Protein AF-A0A936YNU7-F1 (afdb_monomer_lite)

Foldseek 3Di:
DDPLPAAEAADDPPPDDAQAKEWEWDDDDPDIWIWIWGHHPDPPDTHIPPPDTHHLLVRVLVNCVVCVVPRNGHYHYHYDPPDDDDPVSPPVSPD

pLDDT: mean 84.36, std 14.2, range [37.75, 95.69]

Organism: NCBI:txid2801340

Radius of gyration: 12.99 Å; chains: 1; bounding box: 36×23×37 Å

Sequence (95 aa):
MEAHVRRLLNYEQHHTPVGSMVVRFYHSGDQIRCYVRQTLADETGDKIFPGEGLDPEVALRLAANRLQDHPDQPIYIELSEGIQWNPDWVEDTAT

Secondary structure (DSSP, 8-state):
-----PPEEE--TTTSPTT-EEEEEEEETTEEEEEEEEPPSSTT--EEEEEEEE-HHHHHHHHHHHTTT-TTSPEEEEEPTTPPP-THHHHGGG-

Structure (mmCIF, N/CA/C/O backbone):
data_AF-A0A936YNU7-F1
#
_entry.id   AF-A0A936YNU7-F1
#
loop_
_atom_site.group_PDB
_atom_site.id
_atom_site.type_symbol
_atom_site.label_atom_id
_atom_site.label_alt_id
_atom_site.label_comp_id
_atom_site.label_asym_id
_atom_site.label_entity_id
_atom_site.label_seq_id
_atom_site.pdbx_PDB_ins_code
_atom_site.Cartn_x
_atom_site.Cartn_y
_atom_site.Cartn_z
_atom_site.occupancy
_atom_site.B_iso_or_equiv
_atom_site.auth_seq_id
_atom_site.auth_comp_id
_atom_site.auth_asym_id
_atom_site.auth_atom_id
_atom_site.pdbx_PDB_model_num
ATOM 1 N N . MET A 1 1 ? -13.568 -8.305 -22.851 1.00 40.25 1 MET A N 1
ATOM 2 C CA . MET A 1 1 ? -12.346 -7.743 -22.247 1.00 40.25 1 MET A CA 1
ATOM 3 C C . MET A 1 1 ? -12.170 -8.472 -20.935 1.00 40.25 1 MET A C 1
ATOM 5 O O . MET A 1 1 ? -13.054 -8.359 -20.098 1.00 40.25 1 MET A O 1
ATOM 9 N N . GLU A 1 2 ? -11.157 -9.327 -20.809 1.00 40.12 2 GLU A N 1
ATOM 10 C CA . GLU A 1 2 ? -10.909 -10.025 -19.545 1.00 40.12 2 GLU A CA 1
ATOM 11 C C . GLU A 1 2 ? -10.437 -8.999 -18.519 1.00 40.12 2 GLU A C 1
ATOM 13 O O . GLU A 1 2 ? -9.400 -8.359 -18.711 1.00 40.12 2 GLU A O 1
ATOM 18 N N . ALA A 1 3 ? -11.222 -8.806 -17.459 1.00 51.00 3 ALA A N 1
ATOM 19 C CA . ALA A 1 3 ? -10.757 -8.092 -16.285 1.00 51.00 3 ALA A CA 1
ATOM 20 C C . ALA A 1 3 ? -9.574 -8.893 -15.732 1.00 51.00 3 ALA A C 1
ATOM 22 O O . ALA A 1 3 ? -9.758 -9.975 -15.178 1.00 51.00 3 ALA A O 1
ATOM 23 N N . HIS A 1 4 ? -8.352 -8.410 -15.950 1.00 55.47 4 HIS A N 1
ATOM 24 C CA . HIS A 1 4 ? -7.186 -8.993 -15.306 1.00 55.47 4 HIS A CA 1
ATOM 25 C C . HIS A 1 4 ? -7.344 -8.758 -13.808 1.00 55.47 4 HIS A C 1
ATOM 27 O O . HIS A 1 4 ? -7.148 -7.644 -13.322 1.00 55.47 4 HIS A O 1
ATOM 33 N N . VAL A 1 5 ? -7.740 -9.806 -13.083 1.00 64.31 5 VAL A N 1
ATOM 34 C CA . VAL A 1 5 ? -7.733 -9.788 -11.623 1.00 64.31 5 VAL A CA 1
ATOM 35 C C . VAL A 1 5 ? -6.286 -9.584 -11.209 1.00 64.31 5 VAL A C 1
ATOM 37 O O . VAL A 1 5 ? -5.422 -10.436 -11.431 1.00 64.31 5 VAL A O 1
ATOM 40 N N . ARG A 1 6 ? -6.002 -8.406 -10.662 1.00 78.81 6 ARG A N 1
ATOM 41 C CA . ARG A 1 6 ? -4.645 -8.049 -10.288 1.00 78.81 6 ARG A CA 1
ATOM 42 C C . ARG A 1 6 ? -4.229 -8.848 -9.062 1.00 78.81 6 ARG A C 1
ATOM 44 O O . ARG A 1 6 ? -4.973 -8.948 -8.091 1.00 78.81 6 ARG A O 1
ATOM 51 N N . ARG A 1 7 ? -3.025 -9.416 -9.102 1.00 88.38 7 ARG A N 1
ATOM 52 C CA . ARG A 1 7 ? -2.480 -10.180 -7.976 1.00 88.38 7 ARG A CA 1
ATOM 53 C C . ARG A 1 7 ? -2.107 -9.231 -6.839 1.00 88.38 7 ARG A C 1
ATOM 55 O O . ARG A 1 7 ? -1.352 -8.284 -7.058 1.00 88.38 7 ARG A O 1
ATOM 62 N N . LEU A 1 8 ? -2.615 -9.519 -5.645 1.00 90.56 8 LEU A N 1
ATOM 63 C CA . LEU A 1 8 ? -2.215 -8.873 -4.399 1.00 90.56 8 LEU A CA 1
ATOM 64 C C . LEU A 1 8 ? -1.294 -9.827 -3.640 1.00 90.56 8 LEU A C 1
ATOM 66 O O . LEU A 1 8 ? -1.642 -10.992 -3.450 1.00 90.56 8 LEU A O 1
ATOM 70 N N . LEU A 1 9 ? -0.116 -9.352 -3.248 1.00 92.50 9 LEU A N 1
ATOM 71 C CA . LEU A 1 9 ? 0.874 -10.129 -2.499 1.00 92.50 9 LEU A CA 1
ATOM 72 C C . LEU A 1 9 ? 1.221 -9.415 -1.198 1.00 92.50 9 LEU A C 1
ATOM 74 O O . LEU A 1 9 ? 1.148 -8.194 -1.128 1.00 92.50 9 LEU A O 1
ATOM 78 N N . ASN A 1 10 ? 1.646 -10.154 -0.178 1.00 93.06 10 ASN A N 1
ATOM 79 C CA . ASN A 1 10 ? 2.170 -9.531 1.034 1.00 93.06 10 ASN A CA 1
ATOM 80 C C . ASN A 1 10 ? 3.518 -8.872 0.733 1.00 93.06 10 ASN A C 1
ATOM 82 O O . ASN A 1 10 ? 4.368 -9.456 0.061 1.00 93.06 10 ASN A O 1
ATOM 86 N N . TYR A 1 11 ? 3.706 -7.656 1.231 1.00 90.88 11 TYR A N 1
ATOM 87 C CA . TYR A 1 11 ? 4.995 -6.989 1.200 1.00 90.88 11 TYR A CA 1
ATOM 88 C C . TYR A 1 11 ? 5.961 -7.656 2.179 1.00 90.88 11 TYR A C 1
ATOM 90 O O . TYR A 1 11 ? 5.645 -7.850 3.352 1.00 90.88 11 TYR A O 1
ATOM 98 N N . GLU A 1 12 ? 7.172 -7.920 1.703 1.00 87.19 12 GLU A N 1
ATOM 99 C CA . GLU A 1 12 ? 8.292 -8.378 2.518 1.00 87.19 12 GLU A CA 1
ATOM 100 C C . GLU A 1 12 ? 9.527 -7.533 2.195 1.00 87.19 12 GLU A C 1
ATOM 102 O O . GLU A 1 12 ? 9.955 -7.473 1.039 1.00 87.19 12 GLU A O 1
ATOM 107 N N . GLN A 1 13 ? 10.120 -6.894 3.211 1.00 79.12 13 GLN A N 1
ATOM 108 C CA . GLN A 1 13 ? 11.170 -5.877 3.042 1.00 79.12 13 GLN A CA 1
ATOM 109 C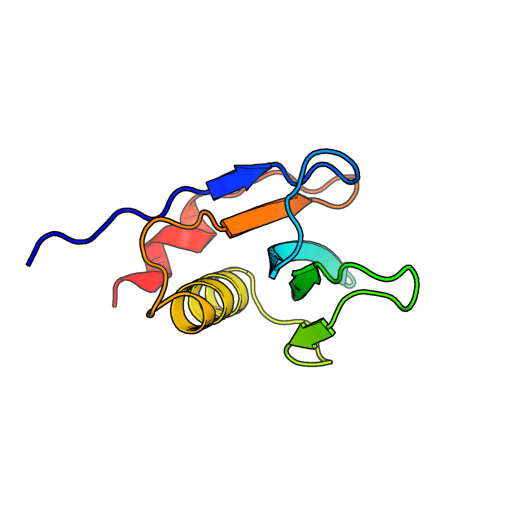 C . GLN A 1 13 ? 12.371 -6.330 2.198 1.00 79.12 13 GLN A C 1
ATOM 111 O O . GLN A 1 13 ? 12.947 -5.516 1.487 1.00 79.12 13 GLN A O 1
ATOM 116 N N . HIS A 1 14 ? 12.729 -7.614 2.246 1.00 80.31 14 HIS A N 1
ATOM 117 C CA . HIS A 1 14 ? 13.904 -8.149 1.550 1.00 80.31 14 HIS A CA 1
ATOM 118 C C . HIS A 1 14 ? 13.567 -9.055 0.355 1.00 80.31 14 HIS A C 1
ATOM 120 O O . HIS A 1 14 ? 14.478 -9.495 -0.342 1.00 80.31 14 HIS A O 1
ATOM 126 N N . HIS A 1 15 ? 12.285 -9.338 0.101 1.00 84.81 15 HIS A N 1
ATOM 127 C CA . HIS A 1 15 ? 11.851 -10.164 -1.036 1.00 84.81 15 HIS A CA 1
ATOM 128 C C . HIS A 1 15 ? 11.047 -9.391 -2.080 1.00 84.81 15 HIS A C 1
ATOM 130 O O . HIS A 1 15 ? 10.815 -9.901 -3.174 1.00 84.81 15 HIS A O 1
ATOM 136 N N . THR A 1 16 ? 10.635 -8.161 -1.773 1.00 87.81 16 THR A N 1
ATOM 137 C CA . THR A 1 16 ? 9.896 -7.326 -2.719 1.00 87.81 16 THR A CA 1
ATOM 138 C C . THR A 1 16 ? 10.866 -6.732 -3.748 1.00 87.81 16 THR A C 1
ATOM 140 O O . THR A 1 16 ? 11.775 -5.998 -3.359 1.00 87.81 16 THR A O 1
ATOM 143 N N . PRO A 1 17 ? 10.701 -7.004 -5.058 1.00 89.62 17 PRO A N 1
ATOM 144 C CA . PRO A 1 17 ? 11.588 -6.474 -6.090 1.00 89.62 17 PRO A CA 1
ATOM 145 C C . PRO A 1 17 ? 11.597 -4.943 -6.130 1.00 89.62 17 PRO A C 1
ATOM 147 O O . PRO A 1 17 ? 10.579 -4.301 -5.862 1.00 89.62 17 PRO A O 1
ATOM 150 N N . VAL A 1 18 ? 12.719 -4.355 -6.544 1.00 89.81 18 VAL A N 1
ATOM 151 C CA . VAL A 1 18 ? 12.817 -2.919 -6.856 1.00 89.81 18 VAL A CA 1
ATOM 152 C C . VAL A 1 18 ? 11.840 -2.543 -7.973 1.00 89.81 18 VAL A C 1
ATOM 154 O O . VAL A 1 18 ? 11.653 -3.293 -8.929 1.00 89.81 18 VAL A O 1
ATOM 157 N N . GLY A 1 19 ? 11.228 -1.366 -7.858 1.00 89.50 19 GLY A N 1
ATOM 158 C CA . GLY A 1 19 ? 10.236 -0.844 -8.792 1.00 89.50 19 GLY A CA 1
ATOM 159 C C . GLY A 1 19 ? 8.806 -1.306 -8.509 1.00 89.50 19 GLY A C 1
ATOM 160 O O . GLY A 1 19 ? 7.889 -0.814 -9.166 1.00 89.50 19 GLY A O 1
ATOM 161 N N . SER A 1 20 ? 8.606 -2.186 -7.525 1.00 92.56 20 SER A N 1
ATOM 162 C CA . SER A 1 20 ? 7.296 -2.689 -7.110 1.00 92.56 20 SER A CA 1
ATOM 163 C C . SER A 1 20 ? 6.440 -1.595 -6.480 1.00 92.56 20 SER A C 1
ATOM 165 O O . SER A 1 20 ? 6.943 -0.753 -5.737 1.00 92.56 20 SER A O 1
ATOM 167 N N . MET A 1 21 ? 5.128 -1.643 -6.721 1.00 93.75 21 MET A N 1
ATOM 168 C CA . MET A 1 21 ? 4.171 -0.818 -5.983 1.00 93.75 21 MET A CA 1
ATOM 169 C C . MET A 1 21 ? 3.766 -1.511 -4.689 1.00 93.75 21 MET A C 1
ATOM 171 O O . MET A 1 21 ? 3.304 -2.651 -4.708 1.00 93.75 21 MET A O 1
ATOM 175 N N . VAL A 1 22 ? 3.883 -0.788 -3.583 1.00 94.38 22 VAL A N 1
ATOM 176 C CA . VAL A 1 22 ? 3.472 -1.216 -2.250 1.00 94.38 22 VAL A CA 1
ATOM 177 C C . VAL A 1 22 ? 2.384 -0.272 -1.754 1.00 94.38 22 VAL A C 1
ATOM 179 O O . VAL A 1 22 ? 2.554 0.945 -1.796 1.00 94.38 22 VAL A O 1
ATOM 182 N N . VAL A 1 23 ? 1.274 -0.813 -1.270 1.00 95.06 23 VAL A N 1
ATOM 183 C CA . VAL A 1 23 ? 0.238 -0.055 -0.565 1.00 95.06 23 VAL A CA 1
ATOM 184 C C . VAL A 1 23 ? 0.381 -0.355 0.917 1.00 95.06 23 VAL A C 1
ATOM 186 O O . VAL A 1 23 ? 0.164 -1.492 1.343 1.00 95.06 23 VAL A O 1
ATOM 189 N N . ARG A 1 24 ? 0.765 0.657 1.698 1.00 94.88 24 ARG A N 1
ATOM 190 C CA . ARG A 1 24 ? 0.891 0.524 3.150 1.00 94.88 24 ARG A CA 1
ATOM 191 C C . ARG A 1 24 ? -0.357 1.028 3.845 1.00 94.88 24 ARG A C 1
ATOM 193 O O . ARG A 1 24 ? -0.750 2.167 3.629 1.00 94.88 24 ARG A O 1
ATOM 200 N N . PHE A 1 25 ? -0.915 0.203 4.720 1.00 95.44 25 PHE A N 1
ATOM 201 C CA . PHE A 1 25 ? -2.085 0.475 5.546 1.00 95.44 25 PHE A CA 1
ATOM 202 C C . PHE A 1 25 ? -1.627 0.819 6.958 1.00 95.44 25 PHE A C 1
ATOM 204 O O . PHE A 1 25 ? -0.760 0.140 7.516 1.00 95.44 25 PHE A O 1
ATOM 211 N N . TYR A 1 26 ? -2.190 1.867 7.545 1.00 94.44 26 TYR A N 1
ATOM 212 C CA . TYR A 1 26 ? -1.854 2.320 8.889 1.00 94.44 26 TYR A CA 1
ATOM 213 C C . TYR A 1 26 ? -3.063 2.967 9.573 1.00 94.44 26 TYR A C 1
ATOM 215 O O . TYR A 1 26 ? -3.972 3.477 8.916 1.00 94.44 26 TYR A O 1
ATOM 223 N N . HIS A 1 27 ? -3.070 2.944 10.905 1.00 93.88 27 HIS A N 1
ATOM 224 C CA . HIS A 1 27 ? -4.095 3.618 11.695 1.00 93.88 27 HIS A CA 1
ATOM 225 C C . HIS A 1 27 ? -3.854 5.130 11.718 1.00 93.88 27 HIS A C 1
ATOM 227 O O . HIS A 1 27 ? -2.744 5.597 11.975 1.00 93.88 27 HIS A O 1
ATOM 233 N N . SER A 1 28 ? -4.916 5.895 11.490 1.00 91.06 28 SER A N 1
ATOM 234 C CA . SER A 1 28 ? -4.969 7.342 11.674 1.00 91.06 28 SER A CA 1
ATOM 235 C C . SER A 1 28 ? -6.191 7.661 12.535 1.00 91.06 28 SER A C 1
ATOM 237 O O . SER A 1 28 ? -7.314 7.746 12.041 1.00 91.06 28 SER A O 1
ATOM 239 N N . GLY A 1 29 ? -5.979 7.739 13.854 1.00 90.12 29 GLY A N 1
ATOM 240 C CA . GLY A 1 29 ? -7.082 7.703 14.819 1.00 90.12 29 GLY A CA 1
ATOM 241 C C . GLY A 1 29 ? -7.857 6.386 14.702 1.00 90.12 29 GLY A C 1
ATOM 242 O O . GLY A 1 29 ? -7.250 5.317 14.654 1.00 90.12 29 GLY A O 1
ATOM 243 N N . ASP A 1 30 ? -9.181 6.476 14.594 1.00 90.31 30 ASP A N 1
ATOM 244 C CA . ASP A 1 30 ? -10.082 5.327 14.413 1.00 90.31 30 ASP A CA 1
ATOM 245 C C . ASP A 1 30 ? -10.215 4.864 12.950 1.00 90.31 30 ASP A C 1
ATOM 247 O O . ASP A 1 30 ? -10.948 3.921 12.655 1.00 90.31 30 ASP A O 1
ATOM 251 N N . GLN A 1 31 ? -9.529 5.522 12.011 1.00 92.12 31 GLN A N 1
ATOM 252 C CA . GLN A 1 31 ? -9.612 5.214 10.585 1.00 92.12 31 GLN A CA 1
ATOM 253 C C . GLN A 1 31 ? -8.383 4.445 10.099 1.00 92.12 31 GLN A C 1
ATOM 255 O O . GLN A 1 31 ? -7.274 4.609 10.611 1.00 92.12 31 GLN A O 1
ATOM 260 N N . ILE A 1 32 ? -8.571 3.632 9.059 1.00 94.50 32 ILE A N 1
ATOM 261 C CA . ILE A 1 32 ? -7.471 3.042 8.294 1.00 94.50 32 ILE A CA 1
ATOM 262 C C . ILE A 1 32 ? -7.186 3.968 7.114 1.00 94.50 32 ILE A C 1
ATOM 264 O O . ILE A 1 32 ? -8.079 4.274 6.327 1.00 94.50 32 ILE A O 1
ATOM 268 N N . ARG A 1 33 ? -5.936 4.416 6.998 1.00 95.25 33 ARG A N 1
ATOM 269 C CA . ARG A 1 33 ? -5.441 5.193 5.860 1.00 95.25 33 ARG A CA 1
ATOM 270 C C . ARG A 1 33 ? -4.313 4.445 5.174 1.00 95.25 33 ARG A C 1
ATOM 272 O O . ARG A 1 33 ? -3.668 3.570 5.757 1.00 95.25 33 ARG A O 1
ATOM 279 N N . CYS A 1 34 ? -4.081 4.808 3.923 1.00 94.56 34 CYS A N 1
ATOM 280 C CA . CYS A 1 34 ? -3.128 4.143 3.060 1.00 94.56 34 CYS A CA 1
ATOM 281 C C . CYS A 1 34 ? -2.247 5.139 2.324 1.00 94.56 34 CYS A C 1
ATOM 283 O O . CYS A 1 34 ? -2.682 6.231 1.988 1.00 94.56 34 CYS A O 1
ATOM 285 N N . TYR A 1 35 ? -1.028 4.750 1.992 1.00 93.56 35 TYR A N 1
ATOM 286 C CA . TYR A 1 35 ? -0.257 5.458 0.975 1.00 93.56 35 TYR A CA 1
ATOM 287 C C . TYR A 1 35 ? 0.384 4.454 0.027 1.00 93.56 35 TYR A C 1
ATOM 289 O O . TYR A 1 35 ? 0.668 3.314 0.404 1.00 93.56 35 TYR A O 1
ATOM 297 N N . VAL A 1 36 ? 0.586 4.871 -1.221 1.00 93.56 36 VAL A N 1
ATOM 298 C CA . VAL A 1 36 ? 1.246 4.048 -2.234 1.00 93.56 36 VAL A CA 1
ATOM 299 C C . VAL A 1 36 ? 2.709 4.445 -2.278 1.00 93.56 36 VAL A C 1
ATOM 301 O O . VAL A 1 36 ? 3.026 5.631 -2.308 1.00 93.56 36 VAL A O 1
ATOM 304 N N . ARG A 1 37 ? 3.615 3.476 -2.307 1.00 93.31 37 ARG A N 1
ATOM 305 C CA . ARG A 1 37 ? 5.042 3.719 -2.498 1.00 93.31 37 ARG A CA 1
ATOM 306 C C . ARG A 1 37 ? 5.608 2.819 -3.585 1.00 93.31 37 ARG A C 1
ATOM 308 O O . ARG A 1 37 ? 5.135 1.704 -3.774 1.00 93.31 37 ARG A O 1
ATOM 315 N N . GLN A 1 38 ? 6.603 3.315 -4.306 1.00 92.25 38 GLN A N 1
ATOM 316 C CA . GLN A 1 38 ? 7.391 2.519 -5.238 1.00 92.25 38 GLN A CA 1
ATOM 317 C C . GLN A 1 38 ? 8.729 2.173 -4.595 1.00 92.25 38 GLN A C 1
ATOM 319 O O . GLN A 1 38 ? 9.448 3.095 -4.204 1.00 92.25 38 GLN A O 1
ATOM 324 N N . THR A 1 39 ? 9.060 0.880 -4.530 1.00 89.25 39 THR A N 1
ATOM 325 C CA . THR A 1 39 ? 10.354 0.429 -4.006 1.00 89.25 39 THR A CA 1
ATOM 326 C C . THR A 1 39 ? 11.487 0.970 -4.869 1.00 89.25 39 THR A C 1
ATOM 328 O O . THR A 1 39 ? 11.477 0.808 -6.093 1.00 89.25 39 THR A O 1
ATOM 331 N N . LEU A 1 40 ? 12.459 1.637 -4.252 1.00 85.31 40 LEU A N 1
ATOM 332 C CA . LEU A 1 40 ? 13.655 2.123 -4.945 1.00 85.31 40 LEU A CA 1
ATOM 333 C C . LEU A 1 40 ? 14.861 1.227 -4.642 1.00 85.31 40 LEU A C 1
ATOM 335 O O . LEU A 1 40 ? 14.886 0.518 -3.642 1.00 85.31 40 LEU A O 1
ATOM 339 N N . ALA A 1 41 ? 15.836 1.212 -5.557 1.00 72.75 41 ALA A N 1
ATOM 340 C CA . ALA A 1 41 ? 17.055 0.410 -5.408 1.00 72.75 41 ALA A CA 1
ATOM 341 C C . ALA A 1 41 ? 17.943 0.909 -4.261 1.00 72.75 41 ALA A C 1
ATOM 343 O O . ALA A 1 41 ? 18.666 0.128 -3.649 1.00 72.75 41 ALA A O 1
ATOM 344 N N . ASP A 1 42 ? 17.892 2.212 -4.005 1.00 62.84 42 ASP A N 1
ATOM 345 C CA . ASP A 1 42 ? 18.791 2.904 -3.100 1.00 62.84 42 ASP A CA 1
ATOM 346 C C . ASP A 1 42 ? 18.125 3.138 -1.737 1.00 62.84 42 ASP A C 1
ATOM 348 O O . ASP A 1 42 ? 16.942 3.478 -1.655 1.00 62.84 42 ASP A O 1
ATOM 352 N N . GLU A 1 43 ? 18.912 3.050 -0.660 1.00 57.84 43 GLU A N 1
ATOM 353 C CA . GLU A 1 43 ? 18.508 3.259 0.747 1.00 57.84 43 GLU A CA 1
ATOM 354 C C . GLU A 1 43 ? 17.941 4.667 1.041 1.00 57.84 43 GLU A C 1
ATOM 356 O O . GLU A 1 43 ? 17.518 4.969 2.155 1.00 57.84 43 GLU A O 1
ATOM 361 N N . THR A 1 44 ? 17.902 5.536 0.029 1.00 61.28 44 THR A N 1
ATOM 362 C CA . THR A 1 44 ? 17.319 6.886 0.029 1.00 61.28 44 THR A CA 1
ATOM 363 C C . THR A 1 44 ? 15.807 6.940 0.274 1.00 61.28 44 THR A C 1
ATOM 365 O O . THR A 1 44 ? 15.267 8.033 0.440 1.00 61.28 44 THR A O 1
ATOM 368 N N . GLY A 1 45 ? 15.136 5.789 0.346 1.00 68.06 45 GLY A N 1
ATOM 369 C CA . GLY A 1 45 ? 13.726 5.674 0.710 1.00 68.06 45 GLY A CA 1
ATOM 370 C C . GLY A 1 45 ? 12.791 5.653 -0.495 1.00 68.06 45 GLY A C 1
ATOM 371 O O . GLY A 1 45 ? 13.105 6.162 -1.567 1.00 68.06 45 GLY A O 1
ATOM 372 N N . ASP A 1 46 ? 11.628 5.035 -0.318 1.00 81.06 46 ASP A N 1
ATOM 373 C CA . ASP A 1 46 ? 10.682 4.808 -1.407 1.00 81.06 46 ASP A CA 1
ATOM 374 C C . ASP A 1 46 ? 9.994 6.083 -1.885 1.00 81.06 46 ASP A C 1
ATOM 376 O O . ASP A 1 46 ? 9.762 7.034 -1.133 1.00 81.06 46 ASP A O 1
ATOM 380 N N . LYS A 1 47 ? 9.572 6.077 -3.151 1.00 84.62 47 LYS A N 1
ATOM 381 C CA . LYS A 1 47 ? 8.805 7.189 -3.712 1.00 84.62 47 LYS A CA 1
ATOM 382 C C . LYS A 1 47 ? 7.331 7.064 -3.331 1.00 84.62 47 LYS A C 1
ATOM 384 O O . LYS A 1 47 ? 6.671 6.137 -3.789 1.00 84.62 47 LYS A O 1
ATOM 389 N N . ILE A 1 48 ? 6.817 8.003 -2.537 1.00 85.56 48 ILE A N 1
ATOM 390 C CA . ILE A 1 48 ? 5.444 7.998 -1.997 1.00 85.56 48 ILE A CA 1
ATOM 391 C C . ILE A 1 48 ? 4.459 8.747 -2.915 1.00 85.56 48 ILE A C 1
ATOM 393 O O . ILE A 1 48 ? 4.798 9.767 -3.520 1.00 85.56 48 ILE A O 1
ATOM 397 N N . PHE A 1 49 ? 3.222 8.249 -3.006 1.00 79.12 49 PHE A N 1
ATOM 398 C CA . PHE A 1 49 ? 2.144 8.776 -3.834 1.00 79.12 49 PHE A CA 1
ATOM 399 C C . PHE A 1 49 ? 0.749 8.583 -3.210 1.00 79.12 49 PHE A C 1
ATOM 401 O O . PHE A 1 49 ? 0.354 7.446 -2.942 1.00 79.12 49 PHE A O 1
ATOM 408 N N . PRO A 1 50 ? -0.062 9.653 -3.137 1.00 78.44 50 PRO A N 1
ATOM 409 C CA . PRO A 1 50 ? 0.352 11.035 -2.879 1.00 78.44 50 PRO A CA 1
ATOM 410 C C . PRO A 1 50 ? 1.027 11.142 -1.499 1.00 78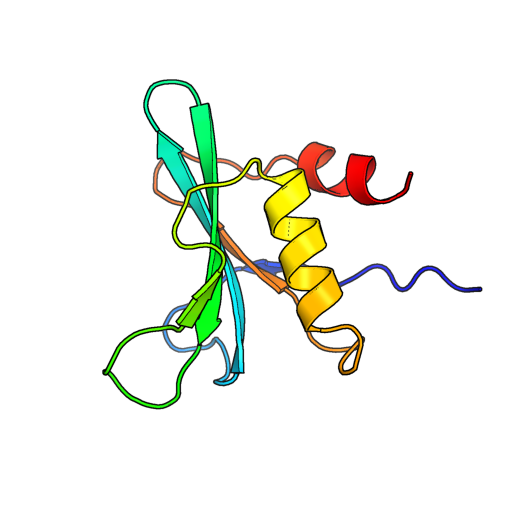.44 50 PRO A C 1
ATOM 412 O O . PRO A 1 50 ? 1.067 10.178 -0.745 1.00 78.44 50 PRO A O 1
ATOM 415 N N . GLY A 1 51 ? 1.569 12.313 -1.154 1.00 74.56 51 GLY A N 1
ATOM 416 C CA . GLY A 1 51 ? 2.149 12.541 0.180 1.00 74.56 51 GLY A CA 1
ATOM 417 C C . GLY A 1 51 ? 1.128 12.524 1.330 1.00 74.56 51 GLY A C 1
ATOM 418 O O . GLY A 1 51 ? 1.525 12.614 2.486 1.00 74.56 51 GLY A O 1
ATOM 419 N N . GLU A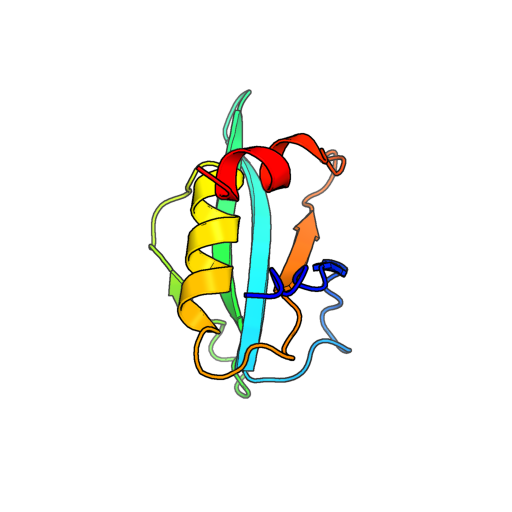 1 52 ? -0.166 12.419 1.020 1.00 83.69 52 GLU A N 1
ATOM 420 C CA . GLU A 1 52 ? -1.263 12.345 1.983 1.00 83.69 52 GLU A CA 1
ATOM 421 C C . GLU A 1 52 ? -1.825 10.920 2.045 1.00 83.69 52 GLU A C 1
ATOM 423 O O . GLU A 1 52 ? -1.873 10.214 1.035 1.00 83.69 52 GLU A O 1
ATOM 428 N N . GLY A 1 53 ? -2.269 10.502 3.232 1.00 88.81 53 GLY A N 1
ATOM 429 C CA . GLY A 1 53 ? -2.976 9.237 3.391 1.00 88.81 53 GLY A CA 1
ATOM 430 C C . GLY A 1 53 ? -4.288 9.251 2.615 1.00 88.81 53 GLY A C 1
ATOM 431 O O . GLY A 1 53 ? -5.002 10.245 2.645 1.00 88.81 53 GLY A O 1
ATOM 432 N N . LEU A 1 54 ? -4.619 8.145 1.967 1.00 92.88 54 LEU A N 1
ATOM 433 C CA . LEU A 1 54 ? -5.822 7.891 1.183 1.00 92.88 54 LEU A CA 1
ATOM 434 C C . LEU A 1 54 ? -6.692 6.828 1.850 1.00 92.88 54 LEU A C 1
ATOM 436 O O . LEU A 1 54 ? -6.227 6.081 2.709 1.00 92.88 54 LEU A O 1
ATOM 440 N N . ASP A 1 55 ? -7.938 6.721 1.405 1.00 94.31 55 ASP A N 1
ATOM 441 C CA . ASP A 1 55 ? -8.762 5.551 1.694 1.00 94.31 55 ASP A CA 1
ATOM 442 C C . ASP A 1 55 ? -8.202 4.301 0.980 1.00 94.31 55 ASP A C 1
ATOM 444 O O . ASP A 1 55 ? -7.629 4.426 -0.114 1.00 94.31 55 ASP A O 1
ATOM 448 N N . PRO A 1 56 ? -8.351 3.101 1.574 1.00 93.69 56 PRO A N 1
ATOM 449 C CA . PRO A 1 56 ? -7.895 1.830 1.010 1.00 93.69 56 PRO A CA 1
ATOM 450 C C . PRO A 1 56 ? -8.192 1.618 -0.476 1.00 93.69 56 PRO A C 1
ATOM 452 O O . PRO A 1 56 ? -7.281 1.348 -1.261 1.00 93.69 56 PRO A O 1
ATOM 455 N N . GLU A 1 57 ? -9.449 1.801 -0.874 1.00 92.50 57 GLU A N 1
ATOM 456 C CA . GLU A 1 57 ? -9.923 1.573 -2.244 1.00 92.50 57 GLU A CA 1
ATOM 457 C C . GLU A 1 57 ? -9.242 2.531 -3.228 1.00 92.50 57 GLU A C 1
ATOM 459 O O . GLU A 1 57 ? -8.769 2.144 -4.302 1.00 92.50 57 GLU A O 1
ATOM 464 N N . VAL A 1 58 ? -9.102 3.797 -2.823 1.00 92.12 58 VAL A N 1
ATOM 465 C CA . VAL A 1 5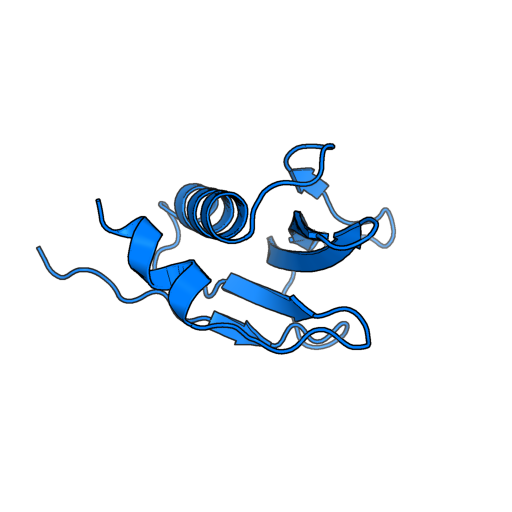8 ? -8.455 4.839 -3.626 1.00 92.12 58 VAL A CA 1
ATOM 466 C C . VAL A 1 58 ? -6.966 4.540 -3.799 1.00 92.12 58 VAL A C 1
ATOM 468 O O . VAL A 1 58 ? -6.435 4.696 -4.902 1.00 92.12 58 VAL A O 1
ATOM 471 N N . ALA A 1 59 ? -6.288 4.083 -2.743 1.00 93.31 59 ALA A N 1
ATOM 472 C CA . ALA A 1 59 ? -4.875 3.719 -2.795 1.00 93.31 59 ALA A CA 1
ATOM 473 C C . ALA A 1 59 ? -4.625 2.491 -3.684 1.00 93.31 59 ALA A C 1
ATOM 475 O O . ALA A 1 59 ? -3.701 2.502 -4.501 1.00 93.31 59 ALA A O 1
ATOM 476 N N . LEU A 1 60 ? -5.472 1.462 -3.588 1.00 91.94 60 LEU A N 1
ATOM 477 C CA . LEU A 1 60 ? -5.397 0.268 -4.435 1.00 91.94 60 LEU A CA 1
ATOM 478 C C . LEU A 1 60 ? -5.631 0.611 -5.911 1.00 91.94 60 LEU A C 1
ATOM 480 O O . LEU A 1 60 ? -4.842 0.206 -6.769 1.00 91.94 60 LEU A O 1
ATOM 484 N N . ARG A 1 61 ? -6.639 1.438 -6.215 1.00 90.56 61 ARG A N 1
ATOM 485 C CA . ARG A 1 61 ? -6.889 1.927 -7.578 1.00 90.56 61 ARG A CA 1
ATOM 486 C C . ARG A 1 61 ? -5.724 2.766 -8.105 1.00 90.56 61 ARG A C 1
ATOM 488 O O . ARG A 1 61 ? -5.335 2.630 -9.265 1.00 90.56 61 ARG A O 1
ATOM 495 N N . LEU A 1 62 ? -5.133 3.620 -7.267 1.00 91.38 62 LEU A N 1
ATOM 496 C CA . LEU A 1 62 ? -3.951 4.400 -7.633 1.00 91.38 62 LEU A CA 1
ATOM 497 C C . LEU A 1 62 ? -2.763 3.488 -7.966 1.00 91.38 62 LEU A C 1
ATOM 499 O O . LEU A 1 62 ? -2.141 3.673 -9.011 1.00 91.38 62 LEU A O 1
ATOM 503 N N . ALA A 1 63 ? -2.469 2.495 -7.125 1.00 91.69 63 ALA A N 1
ATOM 504 C CA . ALA A 1 63 ? -1.403 1.526 -7.371 1.00 91.69 63 ALA A CA 1
ATOM 505 C C . ALA A 1 63 ? -1.638 0.742 -8.673 1.00 91.69 63 ALA A C 1
ATOM 507 O O . ALA A 1 63 ? -0.718 0.597 -9.479 1.00 91.69 63 ALA A O 1
ATOM 508 N N . ALA A 1 64 ? -2.878 0.316 -8.933 1.00 90.31 64 ALA A N 1
ATOM 509 C CA . ALA A 1 64 ? -3.241 -0.361 -10.173 1.00 90.31 64 ALA A CA 1
ATOM 510 C C . ALA A 1 64 ? -3.017 0.530 -11.409 1.00 90.31 64 ALA A C 1
ATOM 512 O O . ALA A 1 64 ? -2.401 0.089 -12.378 1.00 90.31 64 ALA A O 1
ATOM 513 N N . ASN A 1 65 ? -3.432 1.799 -11.358 1.00 89.75 65 ASN A N 1
ATOM 514 C CA . ASN A 1 65 ? -3.220 2.755 -12.449 1.00 89.75 65 ASN A CA 1
ATOM 515 C C . ASN A 1 65 ? -1.733 3.002 -12.747 1.00 89.75 65 ASN A C 1
ATOM 517 O O . ASN A 1 65 ? -1.354 3.224 -13.898 1.00 89.75 65 ASN A O 1
ATOM 521 N N . ARG A 1 66 ? -0.863 2.953 -11.730 1.00 89.5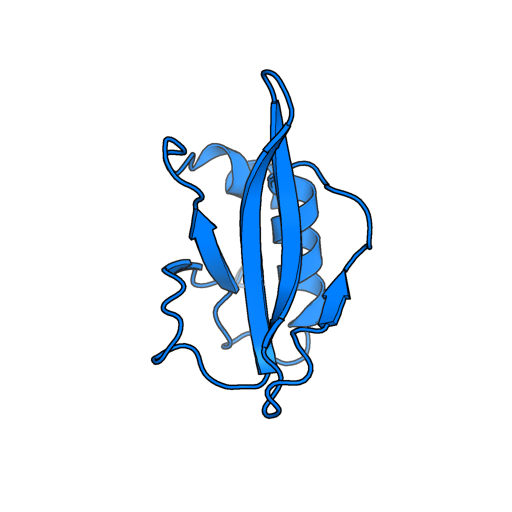6 66 ARG A N 1
ATOM 522 C CA . ARG A 1 66 ? 0.592 3.114 -11.913 1.00 89.56 66 ARG A CA 1
ATOM 523 C C . ARG A 1 66 ? 1.262 1.948 -12.610 1.00 89.56 66 ARG A C 1
ATOM 525 O O . ARG A 1 66 ? 2.355 2.110 -13.135 1.00 89.56 66 ARG A O 1
ATOM 532 N N . LEU A 1 67 ? 0.604 0.803 -12.632 1.00 89.19 67 LEU A N 1
ATOM 533 C CA . LEU A 1 67 ? 1.108 -0.405 -13.252 1.00 89.19 67 LEU A CA 1
ATOM 534 C C . LEU A 1 67 ? 0.269 -0.789 -14.484 1.00 89.19 67 LEU A C 1
ATOM 536 O O . LEU A 1 67 ? 0.164 -1.973 -14.808 1.00 89.19 67 LEU A O 1
ATOM 540 N N . GLN A 1 68 ? -0.380 0.181 -15.139 1.00 86.94 68 GLN A N 1
ATOM 541 C CA . GLN A 1 68 ? -1.168 -0.054 -16.357 1.00 86.94 68 GLN A CA 1
ATOM 542 C C . GLN A 1 68 ? -0.302 -0.602 -17.504 1.00 86.94 68 GLN A C 1
ATOM 544 O O . GLN A 1 68 ? -0.720 -1.523 -18.197 1.00 86.94 68 GLN A O 1
ATOM 549 N N . ASP A 1 69 ? 0.937 -0.115 -17.627 1.00 86.44 69 ASP A N 1
ATOM 550 C CA . ASP A 1 69 ? 1.924 -0.579 -18.612 1.00 86.44 69 ASP A CA 1
ATOM 551 C C . ASP A 1 69 ? 2.610 -1.898 -18.201 1.00 86.44 69 ASP A C 1
ATOM 553 O O . ASP A 1 69 ? 3.381 -2.483 -18.962 1.00 86.44 69 ASP A O 1
ATOM 557 N N . HIS A 1 70 ? 2.326 -2.385 -16.989 1.00 86.88 70 HIS A N 1
ATOM 558 C CA . HIS A 1 70 ? 2.882 -3.611 -16.417 1.00 86.88 70 HIS A CA 1
ATOM 559 C C . HIS A 1 70 ? 1.779 -4.451 -15.743 1.00 86.88 70 HIS A C 1
ATOM 561 O O . HIS A 1 70 ? 1.820 -4.658 -14.525 1.00 86.88 70 HIS A O 1
ATOM 567 N N . PRO A 1 71 ? 0.769 -4.927 -16.496 1.00 82.31 71 PRO A N 1
ATOM 568 C CA . PRO A 1 71 ? -0.421 -5.579 -15.938 1.00 82.31 71 PRO A CA 1
ATOM 569 C C . PRO A 1 71 ? -0.105 -6.853 -15.139 1.00 82.31 71 PRO A C 1
ATOM 571 O O . PRO A 1 71 ? -0.799 -7.157 -14.171 1.00 82.31 71 PRO A O 1
ATOM 574 N N . ASP A 1 72 ? 0.980 -7.553 -15.478 1.00 86.94 72 ASP A N 1
ATOM 575 C CA . ASP A 1 72 ? 1.419 -8.766 -14.780 1.00 86.94 72 ASP A CA 1
ATOM 576 C C . ASP A 1 72 ? 2.075 -8.501 -13.420 1.00 86.94 72 ASP A C 1
ATOM 578 O O . ASP A 1 72 ? 2.202 -9.432 -12.611 1.00 86.94 72 ASP A O 1
ATOM 582 N N . GLN A 1 73 ? 2.498 -7.257 -13.154 1.00 89.69 73 GLN A N 1
ATOM 583 C CA . GLN A 1 73 ? 3.113 -6.899 -11.881 1.00 89.69 73 GLN A CA 1
ATOM 584 C C . GLN A 1 73 ? 2.059 -6.868 -10.763 1.00 89.69 73 GLN A C 1
ATOM 586 O O . GLN A 1 73 ? 1.028 -6.187 -10.902 1.00 89.69 73 GLN A O 1
ATOM 591 N N . PRO A 1 74 ? 2.312 -7.586 -9.652 1.00 92.94 74 PRO A N 1
ATOM 592 C CA . PRO A 1 74 ? 1.433 -7.574 -8.496 1.00 92.94 74 PRO A CA 1
ATOM 593 C C . PRO A 1 74 ? 1.501 -6.231 -7.764 1.00 92.94 74 PRO A C 1
ATOM 595 O O . PRO A 1 74 ? 2.475 -5.484 -7.875 1.00 92.94 74 PRO A O 1
ATOM 598 N N . ILE A 1 75 ? 0.467 -5.958 -6.974 1.00 92.94 75 ILE A N 1
ATOM 599 C CA . ILE A 1 75 ? 0.506 -4.920 -5.943 1.00 92.94 75 ILE A CA 1
ATOM 600 C C . ILE A 1 75 ? 0.890 -5.600 -4.632 1.00 92.94 75 ILE A C 1
ATOM 602 O O . ILE A 1 75 ? 0.294 -6.611 -4.256 1.00 92.94 75 ILE A O 1
ATOM 606 N N . TYR A 1 76 ? 1.875 -5.047 -3.934 1.00 95.25 76 TYR A N 1
ATOM 607 C CA . TYR A 1 76 ? 2.281 -5.535 -2.623 1.00 95.25 76 TYR A CA 1
ATOM 608 C C . TYR A 1 76 ? 1.512 -4.803 -1.523 1.00 95.25 76 TYR A C 1
ATOM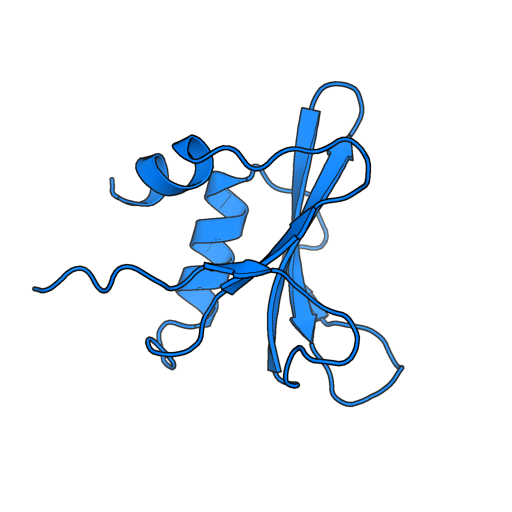 610 O O . TYR A 1 76 ? 1.311 -3.592 -1.590 1.00 95.25 76 TYR A O 1
ATOM 618 N N . ILE A 1 77 ? 1.084 -5.536 -0.505 1.00 95.56 77 ILE A N 1
ATOM 619 C CA . ILE A 1 77 ? 0.253 -5.060 0.596 1.00 95.56 77 ILE A CA 1
ATOM 620 C C . ILE A 1 77 ? 1.072 -5.107 1.877 1.00 95.56 77 ILE A C 1
ATOM 622 O O . ILE A 1 77 ? 1.571 -6.159 2.270 1.00 95.56 77 ILE A O 1
ATOM 626 N N . GLU A 1 78 ? 1.195 -3.967 2.542 1.00 95.31 78 GLU A N 1
ATOM 627 C CA . GLU A 1 78 ? 1.872 -3.850 3.828 1.00 95.31 78 GLU A CA 1
ATOM 628 C C . GLU A 1 78 ? 0.865 -3.404 4.887 1.00 95.31 78 GLU A C 1
ATOM 630 O O . GLU A 1 78 ? 0.413 -2.259 4.891 1.00 95.31 78 GLU A O 1
ATOM 635 N N . LEU A 1 79 ? 0.500 -4.307 5.793 1.00 95.69 79 LEU A N 1
ATOM 636 C CA . LEU A 1 79 ? -0.400 -4.001 6.901 1.00 95.69 79 LEU A CA 1
ATOM 637 C C . LEU A 1 79 ? 0.427 -3.611 8.128 1.00 95.69 79 LEU A C 1
ATOM 639 O O . LEU A 1 79 ? 1.299 -4.368 8.553 1.00 95.69 79 LEU A O 1
ATOM 643 N N . SER A 1 80 ? 0.169 -2.432 8.698 1.00 94.06 80 SER A N 1
ATOM 644 C CA . SER A 1 80 ? 0.729 -2.079 10.008 1.00 94.06 80 SER A CA 1
ATOM 645 C C . SER A 1 80 ? 0.134 -2.965 11.109 1.00 94.06 80 SER A C 1
ATOM 647 O O . SER A 1 80 ? -0.917 -3.582 10.931 1.00 94.06 80 SER A O 1
ATOM 649 N N . GLU A 1 81 ? 0.809 -3.016 12.257 1.00 90.81 81 GLU A N 1
ATOM 650 C CA . GLU A 1 81 ? 0.376 -3.817 13.404 1.00 90.81 81 GLU A CA 1
ATOM 651 C C . GLU A 1 81 ? -1.090 -3.543 13.782 1.00 90.81 81 GLU A C 1
ATOM 653 O O . GLU A 1 81 ? -1.532 -2.395 13.824 1.00 90.81 81 GLU A O 1
ATOM 658 N N . GLY A 1 82 ? -1.845 -4.618 14.031 1.00 91.88 82 GLY A N 1
ATOM 659 C CA . GLY A 1 82 ? -3.259 -4.557 14.410 1.00 91.88 82 GLY A CA 1
ATOM 660 C C . GLY A 1 82 ? -4.250 -4.432 13.247 1.00 91.88 82 GLY A C 1
ATOM 661 O O . GLY A 1 82 ? -5.444 -4.619 13.465 1.00 91.88 82 GLY A O 1
ATOM 662 N N . ILE A 1 83 ? -3.787 -4.194 12.015 1.00 94.50 83 ILE A N 1
ATOM 663 C CA . ILE A 1 83 ? -4.661 -4.127 10.837 1.00 94.50 83 ILE A CA 1
ATOM 664 C C . ILE A 1 83 ? -4.826 -5.515 10.223 1.00 94.50 83 ILE A C 1
ATOM 666 O O . ILE A 1 83 ? -3.852 -6.201 9.912 1.00 94.50 83 ILE A O 1
ATOM 670 N N . GLN A 1 84 ? -6.078 -5.905 9.989 1.00 93.62 84 GLN A N 1
ATOM 671 C CA . GLN A 1 84 ? -6.424 -7.103 9.231 1.00 93.62 84 GLN A CA 1
ATOM 672 C C . GLN A 1 84 ? -6.842 -6.726 7.811 1.00 93.62 84 GLN A C 1
ATOM 674 O O . GLN A 1 84 ? -7.437 -5.673 7.586 1.00 93.62 84 GLN A O 1
ATOM 679 N N . TRP A 1 85 ? -6.524 -7.596 6.853 1.00 92.38 85 TRP A N 1
ATOM 680 C CA . TRP A 1 85 ? -6.977 -7.436 5.477 1.00 92.38 85 TRP A CA 1
ATOM 681 C C . TRP A 1 85 ? -8.509 -7.433 5.401 1.00 92.38 85 TRP A C 1
ATOM 683 O O . TRP A 1 85 ? -9.149 -8.307 5.989 1.00 92.38 85 TRP A O 1
ATOM 693 N N . ASN A 1 86 ? -9.073 -6.497 4.635 1.00 90.19 86 ASN A N 1
ATOM 694 C CA . ASN A 1 86 ? -10.495 -6.447 4.323 1.00 90.19 86 ASN A CA 1
ATOM 695 C C . ASN A 1 86 ? -10.704 -6.570 2.795 1.00 90.19 86 ASN A C 1
ATOM 697 O O . ASN A 1 86 ? -10.215 -5.715 2.052 1.00 90.19 86 ASN A O 1
ATOM 701 N N . PRO A 1 87 ? -11.403 -7.617 2.309 1.00 88.12 87 PRO A N 1
ATOM 702 C CA . PRO A 1 87 ? -11.654 -7.809 0.881 1.00 88.12 87 PRO A CA 1
ATOM 703 C C . PRO A 1 87 ? -12.543 -6.727 0.250 1.00 88.12 87 PRO A C 1
ATOM 705 O O . PRO A 1 87 ? -12.366 -6.457 -0.938 1.00 88.12 87 PRO A O 1
ATOM 708 N N . ASP A 1 88 ? -13.409 -6.056 1.022 1.00 88.44 88 ASP A N 1
ATOM 709 C CA . ASP A 1 88 ? -14.276 -4.979 0.519 1.00 88.44 88 ASP A CA 1
ATOM 710 C C . ASP A 1 88 ? -13.465 -3.826 -0.101 1.00 88.44 88 ASP A C 1
ATOM 712 O O . ASP A 1 88 ? -13.937 -3.145 -1.006 1.00 88.44 88 ASP A O 1
ATOM 716 N N . TRP A 1 89 ? -12.197 -3.651 0.298 1.00 89.56 89 TRP A N 1
ATOM 717 C CA . TRP A 1 89 ? -11.315 -2.626 -0.270 1.00 89.56 89 TRP A CA 1
ATOM 718 C C . TRP A 1 89 ? -10.993 -2.815 -1.761 1.00 89.56 89 TRP A C 1
ATOM 720 O O . TRP A 1 89 ? -10.459 -1.904 -2.395 1.00 89.56 89 TRP A O 1
ATOM 730 N N . VAL A 1 90 ? -11.254 -3.998 -2.325 1.00 82.62 90 VAL A N 1
ATOM 731 C CA . VAL A 1 90 ? -11.004 -4.309 -3.741 1.00 82.62 90 VAL A CA 1
ATOM 732 C C . VAL A 1 90 ? -12.283 -4.206 -4.574 1.00 82.62 90 VAL A C 1
ATOM 734 O O . VAL A 1 90 ? -12.208 -3.834 -5.746 1.00 82.62 90 VAL A O 1
ATOM 737 N N . GLU A 1 91 ? -13.446 -4.513 -3.999 1.00 63.44 91 GLU A N 1
ATOM 738 C CA . GLU A 1 91 ? -14.701 -4.660 -4.750 1.00 63.44 91 GLU A CA 1
ATOM 739 C C . GLU A 1 91 ? -15.242 -3.328 -5.301 1.00 63.44 91 GLU A C 1
ATOM 741 O O . GLU A 1 91 ? -15.795 -3.309 -6.401 1.00 63.44 91 GLU A O 1
ATOM 746 N N . ASP A 1 92 ? -14.975 -2.197 -4.641 1.00 53.88 92 ASP A N 1
ATOM 747 C CA . ASP A 1 92 ? -15.396 -0.868 -5.125 1.00 53.88 92 ASP A CA 1
ATOM 748 C C . ASP A 1 92 ? -14.513 -0.314 -6.263 1.00 53.88 92 ASP A C 1
ATOM 750 O O . ASP A 1 92 ? -14.825 0.685 -6.906 1.00 53.88 92 ASP A O 1
ATOM 754 N N . THR A 1 93 ? -13.405 -0.985 -6.604 1.00 46.94 93 THR A N 1
ATOM 755 C CA . THR A 1 93 ? -12.527 -0.527 -7.699 1.00 46.94 93 THR A CA 1
ATOM 756 C C . THR A 1 93 ? -13.077 -0.816 -9.105 1.00 46.94 93 THR A C 1
ATOM 758 O O . THR A 1 93 ? -12.470 -0.384 -10.088 1.00 46.94 93 THR A O 1
ATOM 761 N N . ALA A 1 94 ? -14.209 -1.527 -9.209 1.00 44.41 94 ALA A N 1
ATOM 762 C CA . ALA A 1 94 ? -14.791 -2.029 -10.457 1.00 44.41 94 ALA A CA 1
ATOM 763 C C . ALA A 1 94 ? -15.976 -1.211 -11.028 1.00 44.41 94 ALA A C 1
ATOM 765 O O . ALA A 1 94 ? -16.546 -1.638 -12.035 1.00 44.41 94 ALA A O 1
ATOM 766 N N . THR A 1 95 ? -16.348 -0.068 -10.433 1.00 37.75 95 THR A N 1
ATOM 767 C CA . THR A 1 95 ? -17.398 0.840 -10.959 1.00 37.75 95 THR A CA 1
ATOM 768 C C . THR A 1 95 ? -16.831 2.013 -11.755 1.00 37.75 95 THR A C 1
ATOM 770 O O . THR A 1 95 ? -15.846 2.640 -11.300 1.00 37.75 95 THR A O 1
#